Protein AF-W5SIH6-F1 (afdb_monomer_lite)

Foldseek 3Di:
DPPPPPDQLVVCCVPPPVSVVVVVVVVVCCVVVVVPPPDPPDPSPDDDD

Secondary structure (DSSP, 8-state):
--------HHHHHHH-HHHHHHHHHHHHHHHHTT--------GGG----

pLDDT: mean 73.22, std 15.93, range [42.84, 94.75]

Structure (mmCIF, N/CA/C/O backbone):
data_AF-W5SIH6-F1
#
_entry.id   AF-W5SIH6-F1
#
loop_
_atom_site.group_PDB
_atom_site.id
_atom_site.type_symbol
_atom_site.label_atom_id
_atom_site.label_alt_id
_atom_site.label_comp_id
_atom_site.label_asym_id
_atom_site.label_entity_id
_atom_site.label_seq_id
_atom_site.pdbx_PDB_ins_code
_atom_site.Cartn_x
_atom_site.Cartn_y
_atom_site.Cartn_z
_atom_site.occupancy
_atom_site.B_iso_or_equiv
_atom_site.auth_seq_id
_atom_site.auth_comp_id
_atom_site.auth_asym_id
_atom_site.auth_atom_id
_atom_site.pdbx_PDB_model_num
ATOM 1 N N . MET A 1 1 ? -25.413 -4.701 17.820 1.00 42.84 1 MET A N 1
ATOM 2 C CA . MET A 1 1 ? -24.603 -3.517 17.445 1.00 42.84 1 MET A CA 1
ATOM 3 C C . MET A 1 1 ? -24.487 -3.472 15.928 1.00 42.84 1 MET A C 1
ATOM 5 O O . MET A 1 1 ? -24.051 -4.458 15.351 1.00 42.84 1 MET A O 1
ATOM 9 N N . LYS A 1 2 ? -24.913 -2.388 15.263 1.00 49.19 2 LYS A N 1
ATOM 10 C CA . LYS A 1 2 ? -24.635 -2.202 13.828 1.00 49.19 2 LYS A CA 1
ATOM 11 C C . LYS A 1 2 ? -23.134 -1.932 13.681 1.00 49.19 2 LYS A C 1
ATOM 13 O O . LYS A 1 2 ? -22.680 -0.857 14.061 1.00 49.19 2 LYS A O 1
ATOM 18 N N . HIS A 1 3 ? -22.363 -2.903 13.194 1.00 55.59 3 HIS A N 1
ATOM 19 C CA . HIS A 1 3 ? -20.960 -2.677 12.850 1.00 55.59 3 HIS A CA 1
ATOM 20 C C . HIS A 1 3 ? -20.914 -1.699 11.677 1.00 55.59 3 HIS A C 1
ATOM 22 O O . HIS A 1 3 ? -21.294 -2.034 10.559 1.00 55.59 3 HIS A O 1
ATOM 28 N N . ASN A 1 4 ? -20.501 -0.465 11.956 1.00 59.22 4 ASN A N 1
ATOM 29 C CA . ASN A 1 4 ? -20.277 0.553 10.943 1.00 59.22 4 ASN A CA 1
ATOM 30 C C . ASN A 1 4 ? -18.995 0.157 10.190 1.00 59.22 4 ASN A C 1
ATOM 32 O O . ASN A 1 4 ? -17.890 0.511 10.583 1.00 59.22 4 ASN A O 1
ATOM 36 N N . SER A 1 5 ? -19.139 -0.683 9.167 1.00 62.03 5 SER A N 1
ATOM 37 C CA . SER A 1 5 ? -18.049 -1.367 8.457 1.00 62.03 5 SER A CA 1
ATOM 38 C C . SER A 1 5 ? -17.215 -0.456 7.551 1.00 62.03 5 SER A C 1
ATOM 40 O O . SER A 1 5 ? -16.326 -0.931 6.847 1.00 62.03 5 SER A O 1
ATOM 42 N N . LYS A 1 6 ? -17.450 0.861 7.581 1.00 69.25 6 LYS A N 1
ATOM 43 C CA . LYS A 1 6 ? -16.605 1.847 6.903 1.00 69.25 6 LYS A CA 1
ATOM 44 C C . LYS A 1 6 ? -15.328 2.080 7.709 1.00 69.25 6 LYS A C 1
ATOM 46 O O . LYS A 1 6 ? -15.165 3.102 8.369 1.00 6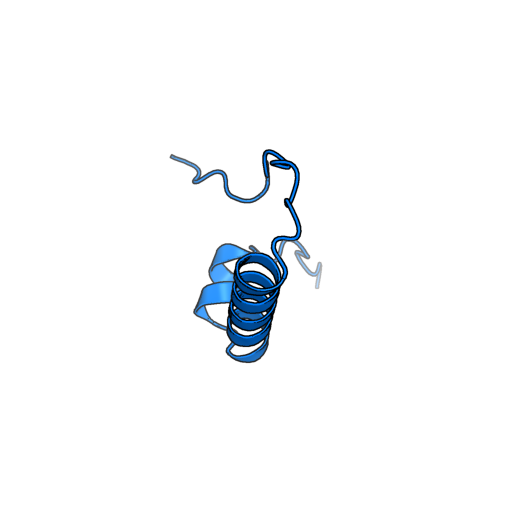9.25 6 LYS A O 1
ATOM 51 N N . ILE A 1 7 ? -14.422 1.109 7.656 1.00 72.25 7 ILE A N 1
ATOM 52 C CA . ILE A 1 7 ? -13.049 1.289 8.122 1.00 72.25 7 ILE A CA 1
ATOM 53 C C . ILE A 1 7 ? -12.362 2.232 7.135 1.00 72.25 7 ILE A C 1
ATOM 55 O O . ILE A 1 7 ? -12.211 1.915 5.956 1.00 72.25 7 ILE A O 1
ATOM 59 N N . ASN A 1 8 ? -11.973 3.412 7.613 1.00 82.62 8 ASN A N 1
ATOM 60 C CA . ASN A 1 8 ? -11.218 4.373 6.821 1.00 82.62 8 ASN A CA 1
ATOM 61 C C . ASN A 1 8 ? -9.803 3.821 6.578 1.00 82.62 8 ASN A C 1
ATOM 63 O O . ASN A 1 8 ? -9.059 3.577 7.529 1.00 82.62 8 ASN A O 1
ATOM 67 N N . SER A 1 9 ? -9.420 3.646 5.311 1.00 80.88 9 SER A N 1
ATOM 68 C CA . SER A 1 9 ? -8.109 3.116 4.919 1.00 80.88 9 SER A CA 1
ATOM 69 C C . SER A 1 9 ? -6.936 3.952 5.445 1.00 80.88 9 SER A C 1
ATOM 71 O O . SER A 1 9 ? -5.890 3.393 5.764 1.00 80.88 9 SER A O 1
ATOM 73 N N . TYR A 1 10 ? -7.107 5.271 5.590 1.00 84.31 10 TYR A N 1
ATOM 74 C CA . TYR A 1 10 ? -6.091 6.162 6.156 1.00 84.31 10 TYR A CA 1
ATOM 75 C C . TYR A 1 10 ? -5.890 5.929 7.658 1.00 84.31 10 TYR A C 1
ATOM 77 O O . TYR A 1 10 ? -4.758 5.836 8.130 1.00 84.31 10 TYR A O 1
ATOM 85 N N . GLU A 1 11 ? -6.982 5.771 8.405 1.00 86.50 11 GLU A N 1
ATOM 86 C CA . GLU A 1 11 ? -6.916 5.438 9.832 1.00 86.50 11 GLU A CA 1
ATOM 87 C C . GLU A 1 11 ? -6.357 4.026 10.046 1.00 86.50 11 GLU A C 1
ATOM 89 O O . GLU A 1 11 ? -5.534 3.806 10.935 1.00 86.50 11 GLU A O 1
ATOM 94 N N . LEU A 1 12 ? -6.695 3.084 9.162 1.00 85.75 12 LEU A N 1
ATOM 95 C CA . LEU A 1 12 ? -6.120 1.743 9.180 1.00 85.75 12 LEU A CA 1
ATOM 96 C C . LEU A 1 12 ? -4.606 1.768 8.916 1.00 85.75 12 LEU A C 1
ATOM 98 O O . LEU A 1 12 ? -3.856 1.102 9.623 1.00 85.75 12 LEU A O 1
ATOM 102 N N . TYR A 1 13 ? -4.140 2.575 7.962 1.00 87.31 13 TYR A N 1
ATOM 103 C CA . TYR A 1 13 ? -2.712 2.759 7.687 1.00 87.31 13 TYR A CA 1
ATOM 104 C C . TYR A 1 13 ? -1.944 3.365 8.873 1.00 87.31 13 TYR A C 1
ATOM 106 O O . TYR A 1 13 ? -0.829 2.934 9.186 1.00 87.31 13 TYR A O 1
ATOM 114 N N . LYS A 1 14 ? -2.531 4.343 9.571 1.00 88.00 14 LYS A N 1
ATOM 115 C CA . LYS A 1 14 ? -1.919 4.926 10.775 1.00 88.00 14 LYS A CA 1
ATOM 116 C C . LYS A 1 14 ? -1.807 3.913 11.909 1.00 88.00 14 LYS A C 1
ATOM 118 O O . LYS A 1 14 ? -0.739 3.778 12.510 1.00 88.00 14 LYS A O 1
ATOM 123 N N . HIS A 1 15 ? -2.896 3.208 12.198 1.00 91.56 15 HIS A N 1
ATOM 124 C CA . HIS A 1 15 ? -3.025 2.440 13.434 1.00 91.56 15 HIS A CA 1
ATOM 125 C C . HIS A 1 15 ? -2.665 0.955 13.300 1.00 91.56 15 HIS A C 1
ATOM 127 O O . HIS A 1 15 ? -2.384 0.317 14.310 1.00 91.56 15 HIS A O 1
ATOM 133 N N . SER A 1 16 ? -2.595 0.402 12.085 1.00 91.44 16 SER A N 1
ATOM 134 C CA . SER A 1 16 ? -2.218 -0.997 11.855 1.00 91.44 16 SER A CA 1
ATOM 135 C C . SER A 1 16 ? -0.810 -1.121 11.276 1.00 91.44 16 SER A C 1
ATOM 137 O O . SER A 1 16 ? -0.563 -0.795 10.115 1.00 91.44 16 SER A O 1
ATOM 139 N N . ILE A 1 17 ? 0.114 -1.665 12.079 1.00 93.06 17 ILE A N 1
ATOM 140 C CA . ILE A 1 17 ? 1.472 -2.024 11.633 1.00 93.06 17 ILE A CA 1
ATOM 141 C C . ILE A 1 17 ? 1.416 -3.009 10.461 1.00 93.06 17 ILE A C 1
ATOM 143 O O . ILE A 1 17 ? 2.131 -2.822 9.483 1.00 93.06 17 ILE A O 1
ATOM 147 N N . PHE A 1 18 ? 0.530 -4.008 10.514 1.00 94.75 18 PHE A N 1
ATOM 148 C CA . PHE A 1 18 ? 0.368 -4.975 9.426 1.00 94.75 18 PHE A CA 1
ATOM 149 C C . PHE A 1 18 ? -0.041 -4.298 8.115 1.00 94.75 18 PHE A C 1
ATOM 151 O O . PHE A 1 18 ? 0.547 -4.568 7.072 1.00 94.75 18 PHE A O 1
ATOM 158 N N . PHE A 1 19 ? -1.016 -3.386 8.173 1.00 91.88 19 PHE A N 1
ATOM 159 C CA . PHE A 1 19 ? -1.523 -2.709 6.980 1.00 91.88 19 PHE A CA 1
ATOM 160 C C . PHE A 1 19 ? -0.489 -1.750 6.380 1.00 91.88 19 PHE A C 1
ATOM 162 O O . PHE A 1 19 ? -0.324 -1.687 5.164 1.00 91.88 19 PHE A O 1
ATOM 169 N N . ARG A 1 20 ? 0.260 -1.046 7.235 1.00 93.31 20 ARG A N 1
ATOM 170 C CA . ARG A 1 20 ? 1.367 -0.186 6.811 1.00 93.31 20 ARG A CA 1
ATOM 171 C C . ARG A 1 20 ? 2.503 -0.979 6.168 1.00 93.31 20 ARG A C 1
ATOM 173 O O . ARG A 1 20 ? 2.965 -0.592 5.101 1.00 93.31 20 ARG A O 1
ATOM 180 N N . ASN A 1 21 ? 2.911 -2.092 6.777 1.00 94.06 21 ASN A N 1
ATOM 181 C CA . ASN A 1 21 ? 3.965 -2.947 6.229 1.00 94.06 21 ASN A CA 1
ATOM 182 C C . ASN A 1 21 ? 3.557 -3.535 4.873 1.00 94.06 21 ASN A C 1
ATOM 184 O O . ASN A 1 21 ? 4.362 -3.543 3.951 1.00 94.06 21 ASN A O 1
ATOM 188 N N . TYR A 1 22 ? 2.297 -3.956 4.727 1.00 91.81 22 TYR A N 1
ATOM 189 C CA . TYR A 1 22 ? 1.771 -4.427 3.447 1.00 91.81 22 TYR A CA 1
ATOM 190 C C . TYR A 1 22 ? 1.881 -3.361 2.349 1.00 91.81 22 TYR A C 1
ATOM 192 O O . TYR A 1 22 ? 2.429 -3.641 1.287 1.00 91.81 22 TYR A O 1
ATOM 200 N N . ILE A 1 23 ? 1.405 -2.134 2.607 1.00 89.75 23 ILE A N 1
ATOM 201 C CA . ILE A 1 23 ? 1.480 -1.043 1.622 1.00 89.75 23 ILE A CA 1
ATOM 202 C C . ILE A 1 23 ? 2.933 -0.735 1.245 1.00 89.75 23 ILE A C 1
ATOM 204 O O . ILE A 1 23 ? 3.220 -0.574 0.062 1.00 89.75 23 ILE A O 1
ATOM 208 N N . ASN A 1 24 ? 3.840 -0.679 2.224 1.00 89.75 24 ASN A N 1
ATOM 209 C CA . ASN A 1 24 ? 5.247 -0.370 1.973 1.00 89.75 24 ASN A CA 1
ATOM 210 C C . ASN A 1 24 ? 5.928 -1.442 1.114 1.00 89.75 24 ASN A C 1
ATOM 212 O O . ASN A 1 24 ? 6.547 -1.092 0.114 1.00 89.75 24 ASN A O 1
ATOM 216 N N . ASN A 1 25 ? 5.750 -2.725 1.445 1.00 90.44 25 ASN A N 1
ATOM 217 C CA . ASN A 1 25 ? 6.352 -3.822 0.686 1.00 90.44 25 ASN A CA 1
ATOM 218 C C . ASN A 1 25 ? 5.829 -3.861 -0.756 1.00 90.44 25 ASN A C 1
ATOM 220 O O . ASN A 1 25 ? 6.605 -3.997 -1.691 1.00 90.44 25 ASN A O 1
ATOM 224 N N . VAL A 1 26 ? 4.518 -3.676 -0.955 1.00 87.62 26 VAL A N 1
ATOM 225 C CA . VAL A 1 26 ? 3.934 -3.640 -2.305 1.00 87.62 26 VAL A CA 1
ATOM 226 C C . VAL A 1 26 ? 4.450 -2.438 -3.096 1.00 87.62 26 VAL A C 1
ATOM 228 O O . VAL A 1 26 ? 4.723 -2.564 -4.286 1.00 87.62 26 VAL A O 1
ATOM 231 N N . ALA A 1 27 ? 4.591 -1.270 -2.464 1.00 87.25 27 ALA A N 1
ATOM 232 C CA . ALA A 1 27 ? 5.138 -0.089 -3.127 1.00 87.25 27 ALA A CA 1
ATOM 233 C C . ALA A 1 27 ? 6.605 -0.291 -3.542 1.00 87.25 27 ALA A C 1
ATOM 235 O O . ALA A 1 27 ? 6.982 0.089 -4.651 1.00 87.25 27 ALA A O 1
A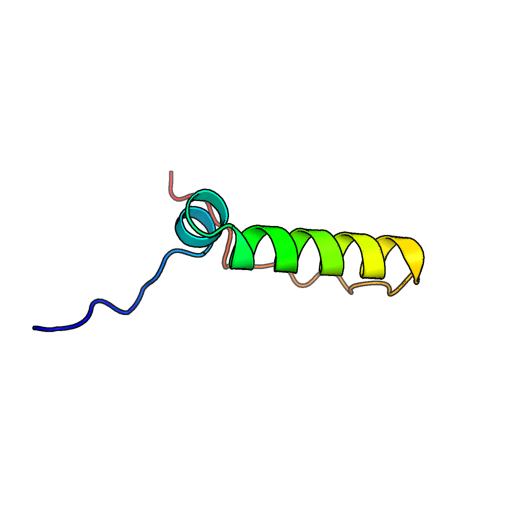TOM 236 N N . GLU A 1 28 ? 7.406 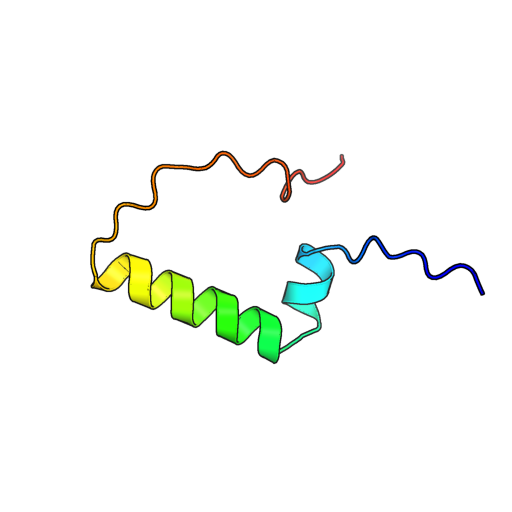-0.913 -2.677 1.00 86.69 28 GLU A N 1
ATOM 237 C CA . GLU A 1 28 ? 8.799 -1.278 -2.938 1.00 86.69 28 GLU A CA 1
ATOM 238 C C . GLU A 1 28 ? 8.895 -2.292 -4.089 1.00 86.69 28 GLU A C 1
ATOM 240 O O . GLU A 1 28 ? 9.590 -2.039 -5.074 1.00 86.69 28 GLU A O 1
ATOM 245 N N . ASP A 1 29 ? 8.102 -3.365 -4.050 1.00 85.50 29 ASP A N 1
ATOM 246 C CA . ASP A 1 29 ? 8.040 -4.368 -5.118 1.00 85.50 29 ASP A CA 1
ATOM 247 C C . ASP A 1 29 ? 7.616 -3.764 -6.464 1.00 85.50 29 ASP A C 1
ATOM 249 O O . ASP A 1 29 ? 8.162 -4.124 -7.508 1.00 85.50 29 ASP A O 1
ATOM 253 N N . VAL A 1 30 ? 6.658 -2.832 -6.471 1.00 81.12 30 VAL A N 1
ATOM 254 C CA . VAL A 1 30 ? 6.204 -2.141 -7.690 1.00 81.12 30 VAL A CA 1
ATOM 255 C C . VAL A 1 30 ? 7.309 -1.256 -8.267 1.00 81.12 30 VAL A C 1
ATOM 257 O O . VAL A 1 30 ? 7.525 -1.268 -9.482 1.00 81.12 30 VAL A O 1
ATOM 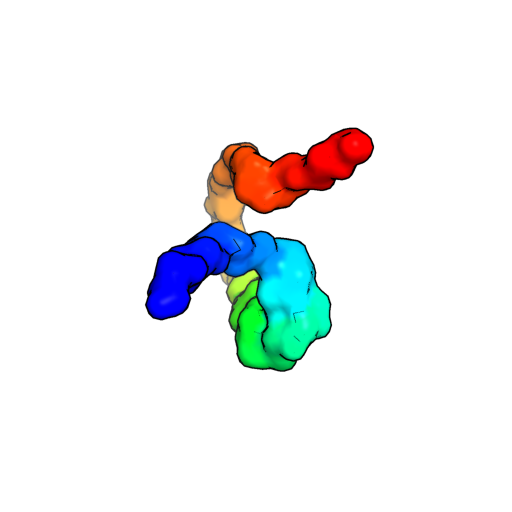260 N N . LEU A 1 31 ? 8.028 -0.523 -7.410 1.00 79.38 31 LEU A N 1
ATOM 261 C CA . LEU A 1 31 ? 9.137 0.339 -7.817 1.00 79.38 31 LEU A CA 1
ATOM 262 C C . LEU A 1 31 ? 10.305 -0.482 -8.384 1.00 79.38 31 LEU A C 1
ATOM 264 O O . LEU A 1 31 ? 10.851 -0.130 -9.429 1.00 79.38 31 LEU A O 1
ATOM 268 N N . HIS A 1 32 ? 10.666 -1.583 -7.721 1.00 79.50 32 HIS A N 1
ATOM 269 C CA . HIS A 1 32 ? 11.798 -2.424 -8.113 1.00 79.50 32 HIS A CA 1
ATOM 270 C C . HIS A 1 32 ? 11.520 -3.283 -9.342 1.00 79.50 32 HIS A C 1
ATOM 272 O O . HIS A 1 32 ? 12.404 -3.443 -10.1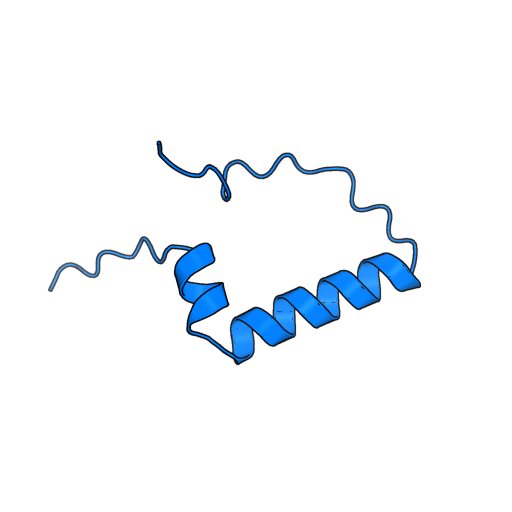82 1.00 79.50 32 HIS A O 1
ATOM 278 N N . ASN A 1 33 ? 10.303 -3.809 -9.483 1.00 74.81 33 ASN A N 1
ATOM 279 C CA . ASN A 1 33 ? 9.965 -4.705 -10.589 1.00 74.81 33 ASN A CA 1
ATOM 280 C C . ASN A 1 33 ? 9.461 -3.967 -11.837 1.00 74.81 33 ASN A C 1
ATOM 282 O O . ASN A 1 33 ? 9.000 -4.614 -12.777 1.00 74.81 33 ASN A O 1
ATOM 286 N N . ALA A 1 34 ? 9.521 -2.626 -11.852 1.00 61.25 34 ALA A N 1
ATOM 287 C CA . ALA A 1 34 ? 9.008 -1.777 -12.929 1.00 61.25 34 ALA A CA 1
ATOM 288 C C . ALA A 1 34 ? 7.588 -2.176 -13.379 1.00 61.25 34 ALA A C 1
ATOM 290 O O . ALA A 1 34 ? 7.210 -1.991 -14.542 1.00 61.25 34 ALA A O 1
ATOM 291 N N . ILE A 1 35 ? 6.788 -2.727 -12.454 1.00 61.75 35 ILE A N 1
ATOM 292 C CA . ILE A 1 35 ? 5.381 -3.014 -12.701 1.00 61.75 35 ILE A CA 1
ATOM 293 C C . ILE A 1 35 ? 4.752 -1.643 -12.845 1.00 61.75 35 ILE A C 1
ATOM 295 O O . ILE A 1 35 ? 4.564 -0.919 -11.871 1.00 61.75 35 ILE A O 1
ATOM 299 N N . THR A 1 36 ? 4.490 -1.247 -14.085 1.00 60.06 36 THR A N 1
ATOM 300 C CA . THR A 1 36 ? 3.823 0.016 -14.363 1.00 60.06 36 THR A CA 1
ATOM 301 C C . THR A 1 36 ? 2.407 -0.132 -13.826 1.00 60.06 36 THR A C 1
ATOM 303 O O . THR A 1 36 ? 1.530 -0.675 -14.497 1.00 60.06 36 THR A O 1
ATOM 306 N N . LEU A 1 37 ? 2.198 0.279 -12.573 1.00 57.50 37 LEU A N 1
ATOM 307 C CA . LEU A 1 37 ? 0.880 0.367 -11.974 1.00 57.50 37 LEU A CA 1
ATOM 308 C C . LEU A 1 37 ? 0.162 1.457 -12.764 1.00 57.50 37 LEU A C 1
ATOM 310 O O . LEU A 1 37 ? 0.348 2.646 -12.504 1.00 57.50 37 LEU A O 1
ATOM 314 N N . GLY A 1 38 ? -0.573 1.054 -13.806 1.00 55.78 38 GLY A N 1
ATOM 315 C CA . GLY A 1 38 ? -1.403 1.966 -14.579 1.00 55.78 38 GLY A CA 1
ATOM 316 C C . GLY A 1 38 ? -2.213 2.767 -13.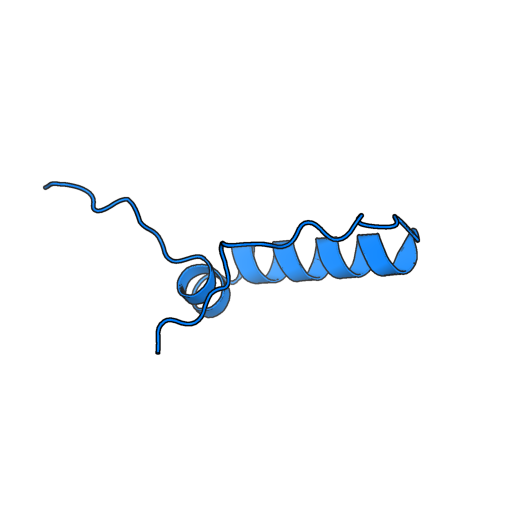577 1.00 55.78 38 GLY A C 1
ATOM 317 O O . GLY A 1 38 ? -2.874 2.163 -12.736 1.00 55.78 38 GLY A O 1
ATOM 318 N N . ILE A 1 39 ? -2.044 4.092 -13.582 1.00 55.59 39 ILE A N 1
ATOM 319 C CA . ILE A 1 39 ? -2.556 4.985 -12.541 1.00 55.59 39 ILE A CA 1
ATOM 320 C C . ILE A 1 39 ? -4.055 4.727 -12.392 1.00 55.59 39 ILE A C 1
ATOM 322 O O . ILE A 1 39 ? -4.875 5.224 -13.162 1.00 55.59 39 ILE A O 1
ATOM 326 N N . VAL A 1 40 ? -4.424 3.927 -11.394 1.00 57.00 40 VAL A N 1
ATOM 327 C CA . VAL A 1 40 ? -5.808 3.795 -10.977 1.00 57.00 40 VAL A CA 1
ATOM 328 C C . VAL A 1 40 ? -6.040 5.014 -10.110 1.00 57.00 40 VAL A C 1
ATOM 330 O O . VAL A 1 40 ? -5.542 5.085 -8.986 1.00 57.00 40 VAL A O 1
ATOM 333 N N . TYR A 1 41 ? -6.737 6.013 -10.653 1.00 54.72 41 TYR A N 1
ATOM 334 C CA . TYR A 1 41 ? -7.178 7.169 -9.883 1.00 54.72 41 TYR A CA 1
ATOM 335 C C . TYR A 1 41 ? -8.036 6.673 -8.717 1.00 54.72 41 TYR A C 1
ATOM 337 O O . TYR A 1 41 ? -9.224 6.387 -8.860 1.00 54.72 41 TYR A O 1
ATOM 345 N N . SER A 1 42 ? -7.399 6.517 -7.558 1.00 54.91 42 SER A N 1
ATOM 346 C CA . SER A 1 42 ? -8.048 6.032 -6.354 1.00 54.91 42 SER A CA 1
ATOM 347 C C . SER A 1 42 ? -8.986 7.115 -5.839 1.00 54.91 42 SER A C 1
ATOM 349 O O . SER A 1 42 ? -8.559 8.150 -5.327 1.00 54.91 42 SER A O 1
ATOM 351 N N . THR A 1 43 ? -10.289 6.871 -5.946 1.00 57.84 43 THR A N 1
ATOM 352 C CA . THR A 1 43 ? -11.305 7.680 -5.264 1.00 57.84 43 THR A CA 1
ATOM 353 C C . THR A 1 43 ? -11.287 7.465 -3.747 1.00 57.84 43 THR A C 1
ATOM 355 O O . THR A 1 43 ? -11.934 8.222 -3.027 1.00 57.84 43 THR A O 1
ATOM 358 N N . ALA A 1 44 ? -10.534 6.472 -3.252 1.00 56.75 44 ALA A N 1
ATOM 359 C CA . ALA A 1 44 ? -10.512 6.069 -1.848 1.00 56.75 44 ALA A CA 1
ATOM 360 C C . ALA A 1 44 ? -9.661 6.979 -0.944 1.00 56.75 44 ALA A C 1
ATOM 362 O O . ALA A 1 44 ? -9.848 6.963 0.268 1.00 56.75 44 ALA A O 1
ATOM 363 N N . LEU A 1 45 ? -8.756 7.789 -1.508 1.00 51.62 45 LEU A N 1
ATOM 364 C CA . LEU A 1 45 ? -7.915 8.737 -0.758 1.00 51.62 45 LEU A CA 1
ATOM 365 C C . LEU A 1 45 ? -8.349 10.198 -0.958 1.00 51.62 45 LEU A C 1
ATOM 367 O O . LEU A 1 45 ? -7.521 11.109 -0.948 1.00 51.62 45 LEU A O 1
ATOM 371 N N . LYS A 1 46 ? -9.649 10.457 -1.143 1.00 58.84 46 LYS A N 1
ATOM 372 C CA . LYS A 1 46 ? -10.152 11.832 -1.055 1.00 58.84 46 LYS A CA 1
ATOM 373 C C . LYS A 1 46 ? -10.152 12.272 0.407 1.00 58.84 46 LYS A C 1
ATOM 375 O O . LYS A 1 46 ? -10.828 11.689 1.246 1.00 58.84 46 LYS A O 1
ATOM 380 N N . ARG A 1 47 ? -9.361 13.303 0.700 1.00 53.91 47 ARG A N 1
ATOM 381 C CA . ARG A 1 47 ? -9.408 14.037 1.964 1.00 53.91 47 ARG A CA 1
ATOM 382 C C . ARG A 1 47 ? -10.677 14.888 1.923 1.00 53.91 47 ARG A C 1
ATOM 384 O O . ARG A 1 47 ? -10.746 15.816 1.118 1.00 53.91 47 ARG A O 1
ATOM 391 N N . ASP A 1 48 ? -11.684 14.529 2.712 1.00 60.47 48 ASP A N 1
ATOM 392 C CA . ASP A 1 48 ? -12.841 15.403 2.902 1.00 60.47 48 ASP A CA 1
ATOM 393 C C . ASP A 1 48 ? -12.352 16.720 3.531 1.00 60.47 48 ASP A C 1
ATOM 395 O O . ASP A 1 48 ? -11.481 16.704 4.408 1.00 60.47 48 ASP A O 1
ATOM 399 N N . LYS A 1 49 ? -12.821 17.840 2.969 1.00 50.28 49 LYS A N 1
ATOM 400 C CA . LYS A 1 49 ? -12.461 19.208 3.373 1.00 50.28 49 LYS A CA 1
ATOM 401 C C . LYS A 1 49 ? -12.860 19.501 4.812 1.00 50.28 49 LYS A C 1
ATOM 403 O O . LYS A 1 49 ? -13.961 19.062 5.207 1.00 50.28 49 LYS A O 1
#

Organism: NCBI:txid1293575

Radius of gyration: 13.87 Å; chains: 1; bounding box: 36×24×32 Å

Sequence (49 aa):
MKHNSKINSYELYKHSIFFRNYINNVAEDVLHNAITLGIVYSTALKRDK